Protein AF-A0A967HQP2-F1 (afdb_monomer)

pLDDT: mean 94.95, std 4.06, range [73.5, 98.56]

Solvent-accessible surface area (backbone atoms only — not comparable to full-atom values): 3286 Å² total; per-residue (Å²): 92,82,46,79,44,84,49,72,40,72,39,18,52,68,98,29,77,60,12,62,54,49,52,52,50,52,53,55,41,42,76,71,62,30,48,77,47,77,48,52,60,94,43,80,85,41,42,76,92,34,36,81,41,85,133

Nearest PDB structures (foldseek):
  3n8n-assembly2_M  TM=4.963E-01  e=1.858E+00  Mycobacterium tuberculosis
  4w6q-assembly1_A  TM=5.478E-01  e=3.965E+00  Streptococcus agalactiae COH1
  1ipd-assembly1_A-2  TM=4.477E-01  e=3.965E+00  Thermus thermophilus
  3qkw-assembly1_B  TM=3.341E-01  e=3.224E+00  Streptococcus parasanguinis
  4wuo-assembly1_B  TM=3.569E-01  e=4.247E+00  Thermus thermophilus HB8

Sequence (55 aa):
MKLVFLGLSITSSWGNGHATTYRGLCRGLSRRGHRVVFYEWDAPWYAGAHRDLAP

Mean predicted aligned error: 2.44 Å

Radius of gyration: 11.35 Å; Cα contacts (8 Å, |Δi|>4): 75; chains: 1; bounding box: 26×17×31 Å

Structure (mmCIF, N/CA/C/O backbone):
data_AF-A0A967HQP2-F1
#
_entry.id   AF-A0A967HQP2-F1
#
loop_
_atom_site.group_PDB
_atom_site.id
_atom_site.type_symbol
_atom_site.label_atom_id
_atom_site.label_alt_id
_atom_site.label_comp_id
_atom_site.label_asym_id
_atom_site.label_entity_id
_atom_site.label_seq_id
_atom_site.pdbx_PDB_ins_code
_atom_site.Cartn_x
_atom_site.Cartn_y
_atom_site.Cartn_z
_atom_site.occupancy
_atom_site.B_iso_or_equiv
_atom_site.auth_seq_id
_atom_site.auth_comp_id
_atom_site.auth_asym_id
_atom_site.auth_atom_id
_atom_site.pdbx_PDB_model_num
ATOM 1 N N . MET A 1 1 ? -15.228 0.405 11.544 1.00 96.50 1 MET A N 1
ATOM 2 C CA . MET A 1 1 ? -15.833 0.892 10.270 1.00 96.50 1 MET A CA 1
ATOM 3 C C . MET A 1 1 ? -15.021 0.380 9.080 1.00 96.50 1 MET A C 1
ATOM 5 O O . MET A 1 1 ? -13.843 0.097 9.277 1.00 96.50 1 MET A O 1
ATOM 9 N N . LYS A 1 2 ? -15.612 0.247 7.881 1.00 97.94 2 LYS A N 1
ATOM 10 C CA . LYS A 1 2 ? -14.895 -0.120 6.642 1.00 97.94 2 LYS A CA 1
ATOM 11 C C . LYS A 1 2 ? -14.440 1.151 5.917 1.00 97.94 2 LYS A C 1
ATOM 13 O O . LYS A 1 2 ? -15.278 1.988 5.610 1.00 97.94 2 LYS A O 1
ATOM 18 N N . LEU A 1 3 ? -13.141 1.278 5.665 1.00 98.31 3 LEU A N 1
ATOM 19 C CA . LEU A 1 3 ? -12.520 2.410 4.978 1.00 98.31 3 LEU A CA 1
ATOM 20 C C . LEU A 1 3 ? -11.909 1.924 3.665 1.00 98.31 3 LEU A C 1
ATOM 22 O O . LEU A 1 3 ? -11.226 0.899 3.649 1.00 98.31 3 LEU A O 1
ATOM 26 N N . VAL A 1 4 ? -12.167 2.652 2.582 1.00 98.00 4 VAL A N 1
ATOM 27 C CA . VAL A 1 4 ? -11.664 2.335 1.243 1.00 98.00 4 VAL A CA 1
ATOM 28 C C . VAL A 1 4 ? -10.760 3.470 0.784 1.00 98.00 4 VAL A C 1
ATOM 30 O O . VAL A 1 4 ? -11.174 4.625 0.790 1.00 98.00 4 VAL A O 1
ATOM 33 N N . PHE A 1 5 ? -9.537 3.128 0.396 1.00 96.88 5 PHE A N 1
ATOM 34 C CA . PHE A 1 5 ? -8.557 4.051 -0.162 1.00 96.88 5 PHE A CA 1
ATOM 35 C C . PHE A 1 5 ? -8.359 3.737 -1.641 1.00 96.88 5 PHE A C 1
ATOM 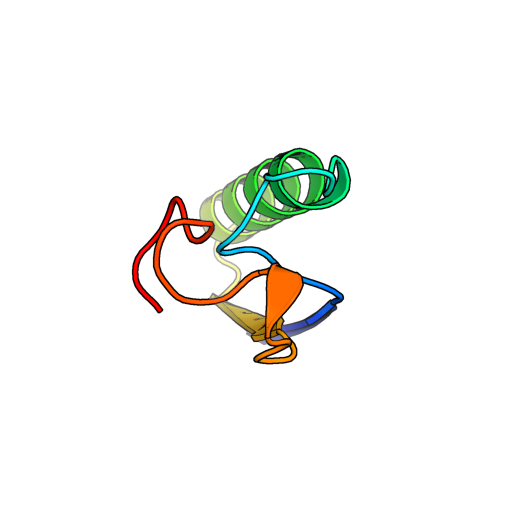37 O O . PHE A 1 5 ? -8.183 2.575 -2.002 1.00 96.88 5 PHE A O 1
ATOM 44 N N . LEU A 1 6 ? -8.379 4.775 -2.474 1.00 96.38 6 LEU A N 1
ATOM 45 C CA . LEU A 1 6 ? -7.959 4.726 -3.871 1.00 96.38 6 LEU A CA 1
ATOM 46 C C . LEU A 1 6 ? -6.659 5.522 -3.954 1.00 96.38 6 LEU A C 1
ATOM 48 O O . LEU A 1 6 ? -6.665 6.730 -3.718 1.00 96.38 6 LEU A O 1
ATOM 52 N N . GLY A 1 7 ? -5.543 4.846 -4.199 1.00 92.25 7 GLY A N 1
ATOM 53 C CA . GLY A 1 7 ? -4.229 5.480 -4.181 1.00 92.25 7 GLY A CA 1
ATOM 54 C C . GLY A 1 7 ? -3.305 4.924 -5.251 1.00 92.25 7 GLY A C 1
ATOM 55 O O . GLY A 1 7 ? -3.618 3.934 -5.900 1.00 92.25 7 GLY A O 1
ATOM 56 N N . LEU A 1 8 ? -2.162 5.586 -5.430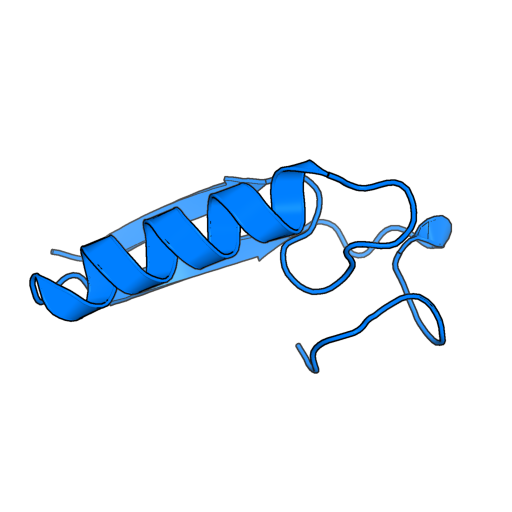 1.00 93.50 8 LEU A N 1
ATOM 57 C CA . LEU A 1 8 ? -1.207 5.277 -6.493 1.00 93.50 8 LEU A CA 1
ATOM 58 C C . LEU A 1 8 ? -0.694 3.827 -6.414 1.00 93.50 8 LEU A C 1
ATOM 60 O O . LEU A 1 8 ? -1.031 3.010 -7.263 1.00 93.50 8 LEU A O 1
ATOM 64 N N . SER A 1 9 ? 0.081 3.512 -5.373 1.00 95.00 9 SER A N 1
ATOM 65 C CA . SER A 1 9 ? 0.455 2.145 -5.001 1.00 95.00 9 SER A CA 1
ATOM 66 C C . SER A 1 9 ? 0.810 2.074 -3.515 1.00 95.00 9 SER A C 1
ATOM 68 O O . SER A 1 9 ? 1.450 2.980 -2.972 1.00 95.00 9 SER A O 1
ATOM 70 N N . ILE A 1 10 ? 0.359 1.011 -2.849 1.00 96.50 10 ILE A N 1
ATOM 71 C CA . ILE A 1 10 ? 0.743 0.643 -1.480 1.00 96.50 10 ILE A CA 1
ATOM 72 C C . ILE A 1 10 ? 1.750 -0.515 -1.480 1.00 96.50 10 ILE A C 1
ATOM 74 O O . ILE A 1 10 ? 2.531 -0.655 -0.528 1.00 96.50 10 ILE A O 1
ATOM 78 N N . THR A 1 11 ? 1.768 -1.322 -2.545 1.00 96.19 11 THR A N 1
ATOM 79 C CA . THR A 1 11 ? 2.668 -2.472 -2.683 1.00 96.19 11 THR A CA 1
ATOM 80 C C . THR A 1 11 ? 4.056 -2.108 -3.201 1.00 96.19 11 THR A C 1
ATOM 82 O O . THR A 1 11 ? 5.009 -2.793 -2.842 1.00 96.19 11 THR A O 1
ATOM 85 N N . SER A 1 12 ? 4.213 -1.004 -3.936 1.00 95.94 12 SER A N 1
ATOM 86 C CA . SER A 1 12 ? 5.507 -0.514 -4.427 1.00 95.94 12 SER A CA 1
ATOM 87 C C . SER A 1 12 ? 5.902 0.814 -3.787 1.00 95.94 12 SER A C 1
ATOM 89 O O . SER A 1 12 ? 5.145 1.783 -3.842 1.00 95.94 12 SER A O 1
ATOM 91 N N . SER A 1 13 ? 7.104 0.882 -3.213 1.00 95.31 13 SER A N 1
ATOM 92 C CA . SER A 1 13 ? 7.747 2.122 -2.755 1.00 95.31 13 SER A CA 1
ATOM 93 C C . SER A 1 13 ? 8.802 2.660 -3.731 1.00 95.31 13 SER A C 1
ATOM 95 O O . SER A 1 13 ? 9.315 3.764 -3.531 1.00 95.31 13 SER A O 1
ATOM 97 N N . TRP A 1 14 ? 9.100 1.933 -4.814 1.00 95.06 14 TRP A N 1
ATOM 98 C CA . TRP A 1 14 ? 10.081 2.330 -5.827 1.00 95.06 14 TRP A CA 1
ATOM 99 C C . TRP A 1 14 ? 9.670 3.643 -6.501 1.00 95.06 14 TRP A C 1
ATOM 101 O O . TRP A 1 14 ? 8.648 3.704 -7.175 1.00 95.06 14 TRP A O 1
ATOM 111 N N . GLY A 1 15 ? 10.412 4.731 -6.268 1.00 93.81 15 GLY A N 1
ATOM 112 C CA . GLY A 1 15 ? 10.032 6.066 -6.758 1.00 93.81 15 GLY A CA 1
ATOM 113 C C . GLY A 1 15 ? 8.672 6.575 -6.241 1.00 93.81 15 GLY A C 1
ATOM 114 O O . GLY A 1 15 ? 8.158 7.564 -6.755 1.00 93.81 15 GLY A O 1
ATOM 115 N N . ASN A 1 16 ? 8.081 5.916 -5.237 1.00 94.50 16 ASN A N 1
ATOM 116 C CA . ASN A 1 16 ? 6.756 6.201 -4.688 1.00 94.50 16 ASN A CA 1
ATOM 117 C C 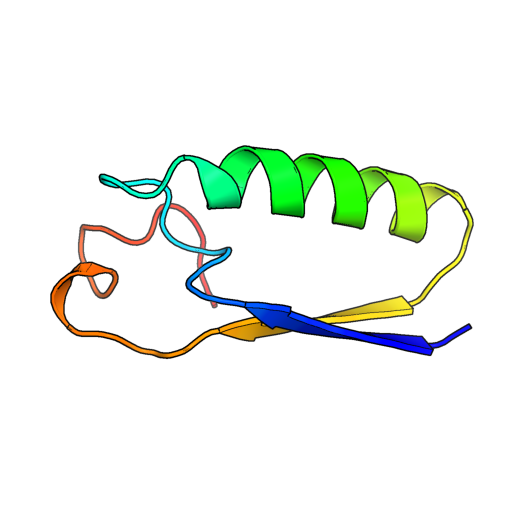. ASN A 1 16 ? 6.837 6.392 -3.166 1.00 94.50 16 ASN A C 1
ATOM 119 O O . ASN A 1 16 ? 6.523 5.499 -2.374 1.00 94.50 16 ASN A O 1
ATOM 123 N N . GLY A 1 17 ? 7.218 7.600 -2.740 1.00 93.31 17 GLY A N 1
ATOM 124 C CA . GLY A 1 17 ? 7.298 7.952 -1.318 1.00 93.31 17 GLY A CA 1
ATOM 125 C C . GLY A 1 17 ? 5.958 7.860 -0.572 1.00 93.31 17 GLY A C 1
ATOM 126 O O . GLY A 1 17 ? 5.939 7.749 0.654 1.00 93.31 17 GLY A O 1
ATOM 127 N N . HIS A 1 18 ? 4.825 7.851 -1.286 1.00 94.19 18 HIS A N 1
ATOM 128 C CA . HIS A 1 18 ? 3.502 7.771 -0.667 1.00 94.19 18 HIS A CA 1
ATOM 129 C C . HIS A 1 18 ? 3.223 6.394 -0.055 1.00 94.19 18 HIS A C 1
ATOM 131 O O . HIS A 1 18 ? 2.464 6.316 0.912 1.00 94.19 18 HIS A O 1
ATOM 137 N N . ALA A 1 19 ? 3.846 5.319 -0.556 1.00 95.88 19 ALA A N 1
ATOM 138 C CA . ALA A 1 19 ? 3.631 3.965 -0.042 1.00 95.88 19 ALA A CA 1
ATOM 139 C C . ALA A 1 19 ? 3.914 3.869 1.465 1.00 95.88 19 ALA A C 1
ATOM 141 O O . ALA A 1 19 ? 3.107 3.320 2.216 1.00 95.88 19 ALA A O 1
ATOM 142 N N . THR A 1 20 ? 5.011 4.468 1.935 1.00 96.06 20 THR A N 1
ATOM 143 C CA . THR A 1 20 ? 5.368 4.496 3.362 1.00 96.06 20 THR A CA 1
ATOM 144 C C . THR A 1 20 ? 4.312 5.226 4.192 1.00 96.06 20 THR A C 1
ATOM 146 O O . THR A 1 20 ? 3.874 4.716 5.227 1.00 96.06 20 THR A O 1
ATOM 149 N N . THR A 1 21 ? 3.838 6.378 3.713 1.00 96.12 21 THR A N 1
ATOM 150 C CA . THR A 1 21 ? 2.780 7.159 4.369 1.00 96.12 21 THR A CA 1
ATOM 151 C C . THR A 1 21 ? 1.469 6.376 4.438 1.00 96.12 21 THR A C 1
ATOM 153 O O . THR A 1 21 ? 0.868 6.275 5.511 1.00 96.12 21 THR A O 1
ATOM 156 N N . TYR 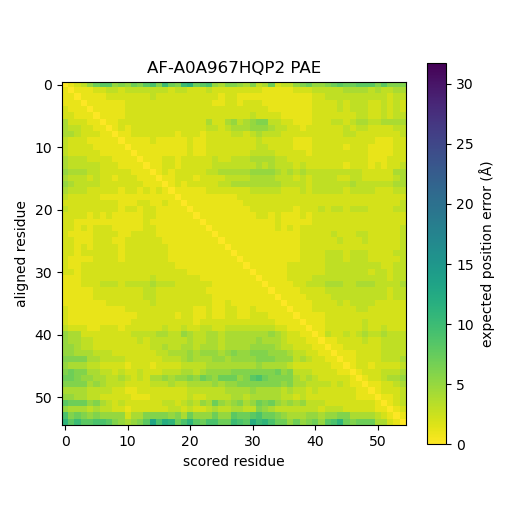A 1 22 ? 1.046 5.753 3.333 1.00 96.94 22 TYR A N 1
ATOM 157 C CA . TYR A 1 22 ? -0.158 4.923 3.305 1.00 96.94 22 TYR A CA 1
ATOM 158 C C . TYR A 1 22 ? -0.054 3.736 4.259 1.00 96.94 22 TYR A C 1
ATOM 160 O O . TYR A 1 22 ? -0.993 3.487 5.011 1.00 96.94 22 TYR A O 1
ATOM 168 N N . ARG A 1 23 ? 1.086 3.035 4.294 1.00 97.25 23 ARG A N 1
ATOM 169 C CA . ARG A 1 23 ? 1.316 1.911 5.217 1.00 97.25 23 ARG A CA 1
ATOM 170 C C . ARG A 1 23 ? 1.205 2.359 6.677 1.00 97.25 23 ARG A C 1
ATOM 172 O O . ARG A 1 23 ? 0.534 1.695 7.468 1.00 97.25 23 ARG A O 1
ATOM 179 N N . GLY A 1 24 ? 1.798 3.503 7.030 1.00 97.81 24 GLY A N 1
ATOM 180 C CA . GLY A 1 24 ? 1.695 4.090 8.371 1.00 97.81 24 GLY A CA 1
ATOM 181 C C . GLY A 1 24 ? 0.252 4.417 8.763 1.00 97.81 24 GLY A C 1
ATOM 182 O O . GLY A 1 24 ? -0.219 3.988 9.821 1.00 97.81 24 GLY A O 1
ATOM 183 N N . LEU A 1 25 ? -0.475 5.101 7.878 1.00 97.75 25 LEU A N 1
ATOM 184 C CA . LEU A 1 25 ? -1.883 5.441 8.076 1.00 97.75 25 LEU A CA 1
ATOM 185 C C . LEU A 1 25 ? -2.758 4.187 8.217 1.00 97.75 25 LEU A C 1
ATOM 187 O O . LEU A 1 25 ? -3.501 4.059 9.191 1.00 97.75 25 LEU A O 1
ATOM 191 N N . CYS A 1 26 ? -2.641 3.237 7.285 1.00 97.38 26 CYS A N 1
ATOM 192 C CA . CYS A 1 26 ? -3.412 1.994 7.295 1.00 97.38 26 CYS A CA 1
ATOM 193 C C . CYS A 1 26 ? -3.145 1.193 8.572 1.00 97.38 26 CYS A C 1
ATOM 195 O O . CYS A 1 26 ? -4.087 0.733 9.213 1.00 97.38 26 CYS A O 1
ATOM 197 N N . ARG A 1 27 ? -1.881 1.094 9.007 1.00 97.81 27 ARG A N 1
ATOM 198 C CA . ARG A 1 27 ? -1.519 0.442 10.273 1.00 97.81 27 ARG A CA 1
ATOM 199 C C . ARG A 1 27 ? -2.176 1.128 11.470 1.00 97.81 27 ARG A C 1
ATOM 201 O O . ARG A 1 27 ? -2.705 0.441 12.343 1.00 97.81 27 ARG A O 1
ATOM 208 N N . GLY A 1 28 ? -2.164 2.460 11.519 1.00 98.56 28 GLY A N 1
ATOM 209 C CA . GLY A 1 28 ? -2.819 3.231 12.577 1.00 98.56 28 GLY A CA 1
ATOM 210 C C . GLY A 1 28 ? -4.333 3.007 12.623 1.00 98.56 28 GLY A C 1
ATOM 211 O O . GLY A 1 28 ? -4.894 2.775 13.693 1.00 98.56 28 GLY A O 1
ATOM 212 N N . LEU A 1 29 ? -4.989 3.003 11.463 1.00 98.44 29 LEU A N 1
ATOM 213 C CA . LEU A 1 29 ? -6.430 2.766 11.342 1.00 98.44 29 LEU A CA 1
ATOM 214 C C . LEU A 1 29 ? -6.809 1.332 11.725 1.00 98.44 29 LEU A C 1
ATOM 216 O O . LEU A 1 29 ? -7.749 1.135 12.497 1.00 98.44 29 LEU A O 1
ATOM 220 N N . SER A 1 30 ? -6.047 0.338 11.270 1.00 98.00 30 SER A N 1
ATOM 221 C CA . SER A 1 30 ? -6.255 -1.059 11.659 1.00 98.00 30 SER A CA 1
ATOM 222 C C . SER A 1 30 ? -6.118 -1.250 13.172 1.00 98.00 30 SER A C 1
ATOM 224 O O . SER A 1 30 ? -6.962 -1.898 13.785 1.00 98.00 30 SER A O 1
ATOM 226 N N . ARG A 1 31 ? -5.132 -0.604 13.816 1.00 98.56 31 ARG A N 1
ATOM 227 C CA . ARG A 1 31 ? -4.970 -0.626 15.286 1.00 98.56 31 ARG A CA 1
ATOM 228 C C . ARG A 1 31 ? -6.146 -0.014 16.049 1.00 98.56 31 ARG A C 1
ATOM 230 O O . ARG A 1 31 ? -6.345 -0.351 17.209 1.00 98.56 31 ARG A O 1
ATOM 237 N N . ARG A 1 32 ? -6.917 0.875 15.420 1.00 98.38 32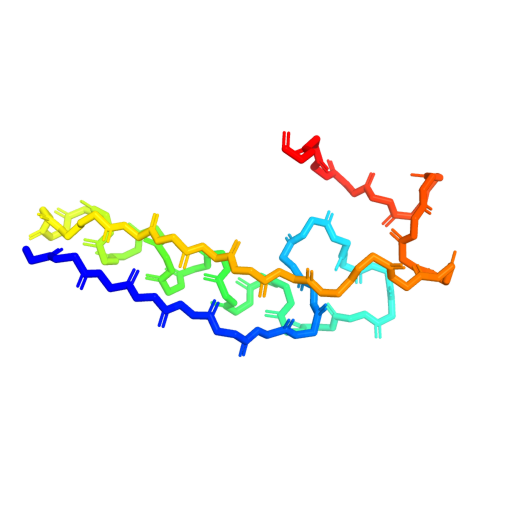 ARG A N 1
ATOM 238 C CA . ARG A 1 32 ? -8.137 1.473 15.989 1.00 98.38 32 ARG A CA 1
ATOM 239 C C . ARG A 1 32 ? -9.403 0.657 15.683 1.00 98.38 32 ARG A C 1
ATOM 241 O O . ARG A 1 32 ? -10.500 1.112 15.984 1.00 98.38 32 ARG A O 1
ATOM 248 N N . GLY A 1 33 ? -9.273 -0.527 15.077 1.00 98.50 33 GLY A N 1
ATOM 249 C CA . GLY A 1 33 ? -10.398 -1.417 14.767 1.00 98.50 33 GLY A CA 1
ATOM 250 C C . GLY A 1 33 ? -11.115 -1.102 13.449 1.00 98.50 33 GLY A C 1
ATOM 251 O O . GLY A 1 33 ? -12.246 -1.545 13.231 1.00 98.50 33 GLY A O 1
ATOM 252 N N . HIS A 1 34 ? -10.501 -0.327 12.549 1.00 98.56 34 HIS A N 1
ATOM 253 C CA . HIS A 1 34 ? -11.050 -0.116 11.208 1.00 98.56 34 HIS A CA 1
ATOM 254 C C . HIS A 1 34 ? -10.616 -1.236 10.257 1.00 98.56 34 HIS A C 1
ATOM 256 O O . HIS A 1 34 ? -9.464 -1.656 10.257 1.00 98.56 34 HIS A O 1
ATOM 262 N N . ARG A 1 35 ? -11.532 -1.683 9.392 1.00 98.38 35 ARG A N 1
ATOM 263 C CA . ARG A 1 35 ? -11.193 -2.542 8.253 1.00 98.38 35 ARG A CA 1
ATOM 264 C C . ARG A 1 35 ? -10.768 -1.645 7.101 1.00 98.38 35 ARG A C 1
ATOM 266 O O . ARG A 1 35 ? -11.591 -0.873 6.614 1.00 98.38 35 ARG A O 1
ATOM 273 N N . VAL A 1 36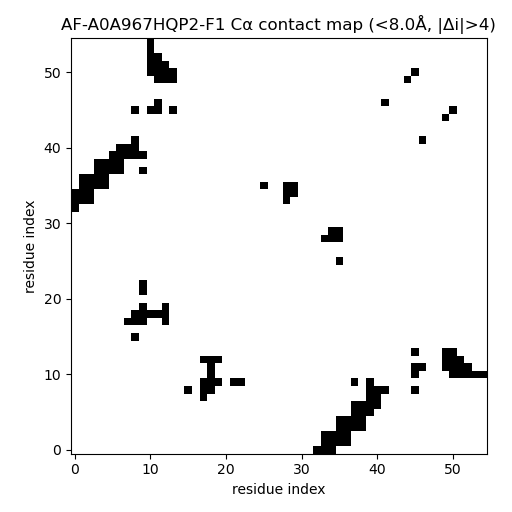 ? -9.521 -1.762 6.666 1.00 98.06 36 VAL A N 1
ATOM 274 C CA . VAL A 1 36 ? -8.970 -0.980 5.556 1.00 98.06 36 VAL A CA 1
ATOM 275 C C . VAL A 1 36 ? -8.939 -1.834 4.293 1.00 98.06 36 VAL A C 1
ATOM 277 O O . VAL A 1 36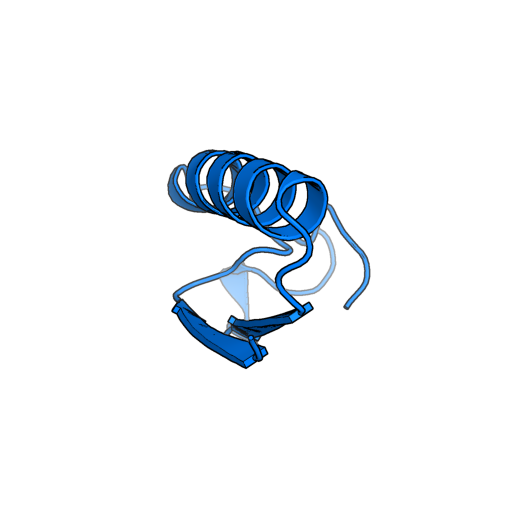 ? -8.519 -2.987 4.334 1.00 98.06 36 VAL A O 1
ATOM 280 N N . VAL A 1 37 ? -9.401 -1.273 3.180 1.00 97.81 37 VAL A N 1
ATOM 281 C CA . VAL A 1 37 ? -9.226 -1.823 1.833 1.00 97.81 37 VAL A CA 1
ATOM 282 C C . VAL A 1 37 ? -8.499 -0.769 1.015 1.00 97.81 37 VAL A C 1
ATOM 284 O O . VAL A 1 37 ? -8.934 0.381 0.979 1.00 97.81 37 VAL A O 1
ATOM 287 N N . PHE A 1 38 ? -7.396 -1.150 0.385 1.00 97.31 38 PHE A N 1
ATOM 288 C CA . PHE A 1 38 ? -6.626 -0.268 -0.479 1.00 97.31 38 PHE A CA 1
ATOM 289 C C . PHE A 1 38 ? -6.720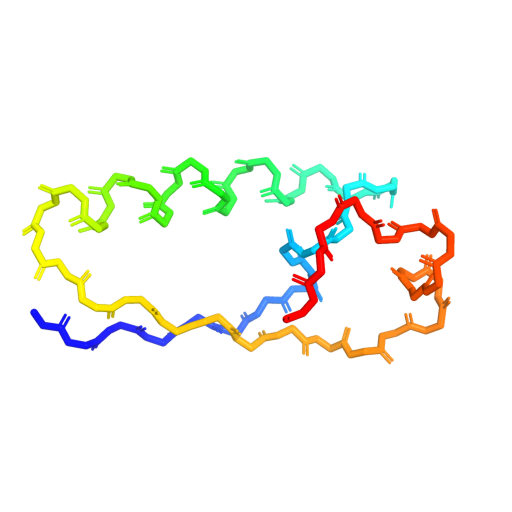 -0.796 -1.904 1.00 97.31 38 PHE A C 1
ATOM 291 O O . PHE A 1 38 ? -6.332 -1.932 -2.160 1.00 97.31 38 PHE A O 1
ATOM 298 N N . TYR A 1 39 ? -7.244 0.017 -2.813 1.00 97.00 39 TYR A N 1
ATOM 299 C CA . TYR A 1 39 ? -7.147 -0.238 -4.239 1.00 97.00 39 TYR A CA 1
ATOM 300 C C . TYR A 1 39 ? -6.012 0.608 -4.790 1.00 97.00 39 TYR A C 1
ATOM 302 O O . TYR A 1 39 ? -6.008 1.835 -4.668 1.00 97.00 39 TYR A O 1
ATOM 310 N N . GLU A 1 40 ? -5.048 -0.079 -5.379 1.00 95.25 40 GLU A N 1
ATOM 311 C CA . GLU A 1 40 ? -3.979 0.521 -6.154 1.00 95.25 40 GLU A CA 1
ATOM 312 C C . GLU A 1 40 ? -4.167 0.216 -7.633 1.00 95.25 40 GLU A C 1
ATOM 314 O O . GLU A 1 40 ? -4.801 -0.775 -8.005 1.00 95.25 40 GLU A O 1
ATOM 319 N N . TRP A 1 41 ? -3.603 1.075 -8.473 1.00 90.69 41 TRP A N 1
ATOM 320 C CA . TRP A 1 41 ? -3.522 0.797 -9.894 1.00 90.69 41 TRP A CA 1
ATOM 321 C C . TRP A 1 41 ? -2.340 -0.134 -10.162 1.00 90.69 41 TRP A C 1
ATOM 323 O O . TRP A 1 41 ? -1.215 0.148 -9.747 1.00 90.69 41 TRP A O 1
ATOM 333 N N . ASP A 1 42 ? -2.584 -1.228 -10.882 1.00 91.19 42 ASP A N 1
ATOM 334 C CA . ASP A 1 42 ? -1.525 -2.114 -11.366 1.00 91.19 42 ASP A CA 1
ATOM 335 C C . ASP A 1 42 ? -0.777 -1.476 -12.549 1.00 91.19 42 ASP A C 1
ATOM 337 O O . ASP A 1 42 ? -0.982 -1.810 -13.716 1.00 91.19 42 ASP A O 1
ATOM 341 N N . ALA A 1 43 ? 0.037 -0.467 -12.242 1.00 92.00 43 ALA A N 1
ATOM 342 C CA . ALA A 1 43 ? 0.819 0.263 -13.225 1.00 92.00 43 ALA A CA 1
ATOM 343 C C . ALA A 1 43 ? 2.133 -0.479 -13.552 1.00 92.00 43 ALA A C 1
ATOM 345 O O . ALA A 1 43 ? 2.824 -0.918 -12.626 1.00 92.00 43 ALA A O 1
ATOM 346 N N . PRO A 1 44 ? 2.563 -0.549 -14.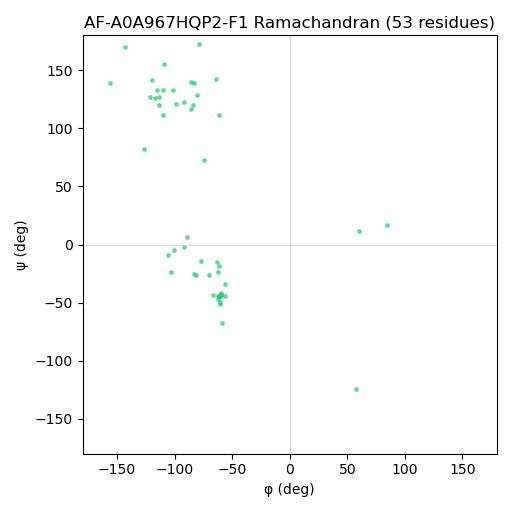830 1.00 92.38 44 PRO A N 1
ATOM 347 C CA . PRO A 1 44 ? 3.736 -1.334 -15.234 1.00 92.38 44 PRO A CA 1
ATOM 348 C C . PRO A 1 44 ? 5.037 -0.980 -14.503 1.00 92.38 44 PRO A C 1
ATOM 350 O O . PRO A 1 44 ? 5.853 -1.855 -14.235 1.00 92.38 44 PRO A O 1
ATOM 353 N N . TRP A 1 45 ? 5.231 0.292 -14.149 1.00 91.00 45 TRP A N 1
ATOM 354 C CA . TRP A 1 45 ? 6.436 0.765 -13.459 1.00 91.00 45 TRP A CA 1
ATOM 355 C C . TRP A 1 45 ? 6.470 0.429 -11.959 1.00 91.00 45 TRP A C 1
ATOM 357 O O . TRP A 1 45 ? 7.535 0.527 -11.354 1.00 91.00 45 TRP A O 1
ATOM 367 N N . TYR A 1 46 ? 5.342 0.019 -11.367 1.00 92.75 46 TYR A N 1
ATOM 368 C CA . TYR A 1 46 ? 5.251 -0.451 -9.978 1.00 92.75 46 TYR A CA 1
ATOM 369 C C . TYR A 1 46 ? 5.073 -1.968 -9.866 1.00 92.75 46 TYR A C 1
ATOM 371 O O . TYR A 1 46 ? 5.151 -2.502 -8.764 1.00 92.75 46 TYR A O 1
ATOM 379 N N . ALA A 1 47 ? 4.838 -2.666 -10.978 1.00 90.25 47 ALA A N 1
ATOM 380 C CA . ALA A 1 47 ? 4.619 -4.105 -11.013 1.00 90.25 47 ALA A CA 1
ATOM 381 C C . ALA A 1 47 ? 5.929 -4.918 -10.916 1.00 90.25 47 ALA A C 1
ATOM 383 O O . ALA A 1 47 ? 7.040 -4.386 -10.963 1.00 90.25 47 ALA A O 1
ATOM 384 N N . GLY A 1 48 ? 5.795 -6.243 -10.791 1.00 90.31 48 GLY A N 1
ATOM 385 C CA . GLY A 1 48 ? 6.921 -7.179 -10.832 1.00 90.31 48 GLY A CA 1
ATOM 386 C C . GLY A 1 48 ? 7.982 -6.890 -9.768 1.00 90.31 48 GLY A C 1
ATOM 387 O O . GLY A 1 48 ? 7.671 -6.815 -8.582 1.00 90.31 48 GLY A O 1
ATOM 388 N N . ALA A 1 49 ? 9.232 -6.714 -10.205 1.00 91.88 49 ALA A N 1
ATOM 389 C CA . ALA A 1 49 ? 10.385 -6.499 -9.328 1.00 91.88 49 ALA A CA 1
ATOM 390 C C . ALA A 1 49 ? 10.316 -5.203 -8.500 1.00 91.88 49 ALA A C 1
ATOM 392 O O . ALA A 1 49 ? 11.073 -5.054 -7.546 1.00 91.88 49 ALA A O 1
ATOM 393 N N . HIS A 1 50 ? 9.431 -4.267 -8.854 1.00 93.69 50 HIS A N 1
ATOM 394 C CA . HIS A 1 50 ? 9.255 -3.018 -8.118 1.00 93.69 50 HIS A CA 1
ATOM 395 C C . HIS A 1 50 ? 8.167 -3.103 -7.037 1.00 93.69 50 HIS A C 1
ATOM 397 O O . HIS A 1 50 ? 7.983 -2.130 -6.306 1.00 93.69 50 HIS A O 1
ATOM 403 N N . ARG A 1 51 ? 7.466 -4.238 -6.881 1.00 94.44 51 ARG A N 1
ATOM 404 C CA . ARG A 1 51 ? 6.584 -4.471 -5.728 1.00 94.44 51 ARG A CA 1
ATOM 405 C C . ARG A 1 51 ? 7.390 -4.998 -4.544 1.00 94.44 51 ARG A C 1
ATOM 407 O O . ARG A 1 51 ? 7.954 -6.085 -4.608 1.00 94.44 51 ARG A O 1
ATOM 414 N N . ASP A 1 52 ? 7.369 -4.264 -3.436 1.00 94.44 52 ASP A N 1
ATOM 415 C CA . ASP A 1 52 ? 7.973 -4.708 -2.174 1.00 94.44 52 ASP A CA 1
ATOM 416 C C . ASP A 1 52 ? 7.042 -5.656 -1.403 1.00 94.44 52 ASP A C 1
ATOM 418 O O . ASP A 1 52 ? 7.492 -6.439 -0.568 1.00 94.44 52 ASP A O 1
ATOM 422 N N . LEU A 1 53 ? 5.729 -5.532 -1.628 1.00 92.88 53 LEU A N 1
ATOM 423 C CA . LEU A 1 53 ? 4.696 -6.328 -0.971 1.00 92.88 53 LEU A CA 1
ATOM 424 C C . LEU A 1 53 ? 3.893 -7.114 -2.003 1.00 92.88 53 LEU A C 1
ATOM 426 O O . LEU A 1 53 ? 3.556 -6.603 -3.073 1.00 92.88 53 LEU A O 1
ATOM 430 N N . ALA A 1 54 ? 3.544 -8.346 -1.642 1.00 85.31 54 ALA A N 1
ATOM 431 C CA . ALA A 1 54 ? 2.590 -9.124 -2.414 1.00 85.31 54 ALA A CA 1
ATOM 432 C C . ALA A 1 54 ? 1.198 -8.445 -2.398 1.00 85.31 54 ALA A C 1
ATOM 434 O O . ALA A 1 54 ? 0.838 -7.862 -1.367 1.00 85.31 54 ALA A O 1
ATOM 435 N N . PRO A 1 55 ? 0.454 -8.484 -3.521 1.00 73.50 55 PRO A N 1
ATOM 436 C CA . PRO A 1 55 ? -0.935 -8.026 -3.590 1.00 73.50 55 PRO A CA 1
ATOM 437 C C . PRO A 1 55 ? -1.890 -8.811 -2.683 1.00 73.50 55 PRO A C 1
ATOM 439 O O . PRO A 1 55 ? -1.646 -10.018 -2.452 1.00 73.50 55 PRO A O 1
#

Foldseek 3Di:
DEEEAEDADLQFPVVPVVNVVVVVVCVVCVVVVYHYDYDHDPDPVCDDPRGNDDD

Secondary structure (DSSP, 8-state):
-EEEEEES-SS--TT-THHHHHHHHHHHHHHTTPEEEEEE---TTTSGGG-SS--